Protein AF-A0A3B9L8N8-F1 (afdb_monomer)

Sequence (41 aa):
AISKNPYLTFYLANAKAGDQVLVTWVDNQGMTGQGEVQVKI

Secondary structure (DSSP, 8-state):
---SS---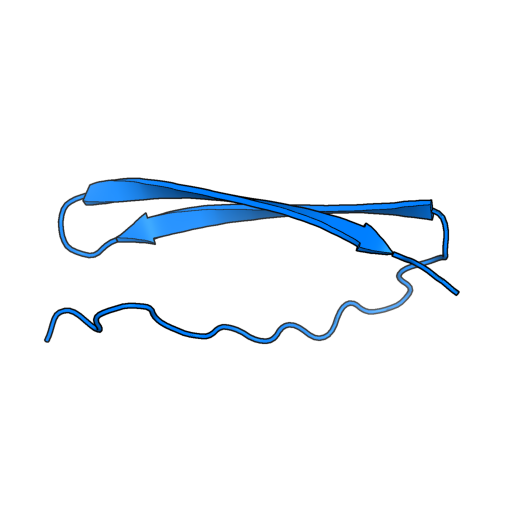----TT--TT-EEEEEEE-TTS-EEEEEEEPP-

Radius of gyration: 12.84 Å; Cα contacts (8 Å, |Δi|>4): 39; chains: 1; bounding box: 21×22×33 Å

Structure (mmCIF, N/CA/C/O backbone):
data_AF-A0A3B9L8N8-F1
#
_entry.id   AF-A0A3B9L8N8-F1
#
loop_
_atom_site.group_PDB
_atom_site.id
_atom_site.type_symbol
_atom_site.label_atom_id
_atom_site.label_alt_id
_atom_site.label_comp_id
_atom_site.label_asym_id
_atom_site.label_entity_id
_atom_site.label_seq_id
_atom_site.pdbx_PDB_ins_code
_atom_site.Cartn_x
_atom_site.Cartn_y
_atom_site.Cartn_z
_atom_site.occupancy
_atom_site.B_iso_or_equiv
_atom_site.auth_seq_id
_atom_site.auth_comp_id
_atom_site.auth_asym_id
_atom_site.auth_atom_id
_atom_site.pdbx_PDB_model_num
ATOM 1 N N . ALA A 1 1 ? 9.304 -12.779 -15.687 1.00 6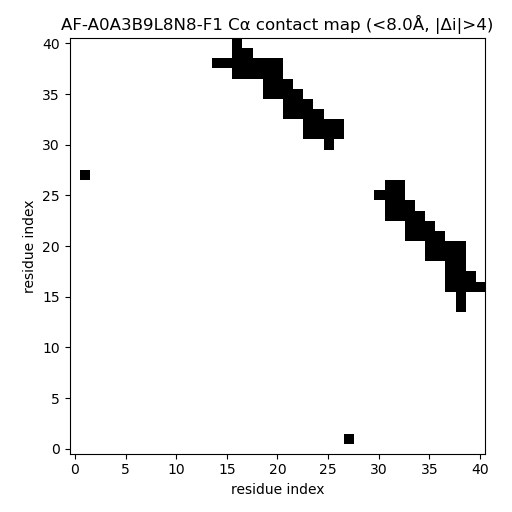7.50 1 ALA A N 1
ATOM 2 C CA . ALA A 1 1 ? 7.830 -12.794 -15.585 1.00 67.50 1 ALA A CA 1
ATOM 3 C C . ALA A 1 1 ? 7.355 -11.388 -15.228 1.00 67.50 1 ALA A C 1
ATOM 5 O O . ALA A 1 1 ? 7.990 -10.767 -14.386 1.00 67.50 1 ALA A O 1
ATOM 6 N N . ILE A 1 2 ? 6.310 -10.874 -15.886 1.00 65.50 2 ILE A N 1
ATOM 7 C CA . ILE A 1 2 ? 5.593 -9.656 -15.467 1.00 65.50 2 ILE A CA 1
ATOM 8 C C . ILE A 1 2 ? 4.321 -10.151 -14.776 1.00 65.50 2 ILE A C 1
ATOM 10 O O . ILE A 1 2 ? 3.480 -10.767 -15.433 1.00 65.50 2 ILE A O 1
ATOM 14 N N . SER A 1 3 ? 4.196 -9.954 -13.465 1.00 70.50 3 SER A N 1
ATOM 15 C CA . SER A 1 3 ? 2.961 -10.304 -12.758 1.00 70.50 3 SER A CA 1
ATOM 16 C C . SER A 1 3 ? 1.885 -9.291 -13.132 1.00 70.50 3 SER A C 1
ATOM 18 O O . SER A 1 3 ? 2.027 -8.107 -12.841 1.00 70.50 3 SER A O 1
ATOM 20 N N . LYS A 1 4 ? 0.814 -9.740 -13.792 1.00 74.56 4 LYS A N 1
ATOM 21 C CA . LYS A 1 4 ? -0.368 -8.899 -14.013 1.00 74.56 4 LYS A CA 1
ATOM 22 C C . LYS A 1 4 ? -1.079 -8.713 -12.672 1.00 74.56 4 LYS A C 1
ATOM 24 O O . LYS A 1 4 ? -1.392 -9.709 -12.028 1.00 74.56 4 LYS A O 1
ATOM 29 N N . ASN A 1 5 ? -1.337 -7.464 -12.285 1.00 76.12 5 ASN A N 1
ATOM 30 C CA . ASN A 1 5 ? -2.048 -7.084 -11.056 1.00 76.12 5 ASN A CA 1
ATOM 31 C C . ASN A 1 5 ? -1.461 -7.726 -9.780 1.00 76.12 5 ASN A C 1
ATOM 33 O O . ASN A 1 5 ? -2.147 -8.509 -9.119 1.00 76.12 5 ASN A O 1
ATOM 37 N N . PRO A 1 6 ? -0.190 -7.446 -9.436 1.00 79.00 6 PRO A N 1
ATOM 38 C CA . PRO A 1 6 ? 0.406 -7.993 -8.226 1.00 79.00 6 PRO A CA 1
ATOM 39 C C . PRO A 1 6 ? -0.354 -7.497 -6.990 1.00 79.00 6 PRO A C 1
ATOM 41 O O . PRO A 1 6 ? -0.644 -6.309 -6.863 1.00 79.00 6 PRO A O 1
ATOM 44 N N . TYR A 1 7 ? -0.658 -8.415 -6.075 1.00 85.88 7 TYR A N 1
ATOM 45 C CA . TYR A 1 7 ? -1.246 -8.085 -4.781 1.00 85.88 7 TYR A CA 1
ATOM 46 C C . TYR A 1 7 ? -0.147 -8.041 -3.720 1.00 85.88 7 TYR A C 1
ATOM 48 O O . TYR A 1 7 ? 0.625 -8.991 -3.584 1.00 85.88 7 TYR A O 1
ATOM 56 N N . LEU A 1 8 ? -0.069 -6.931 -2.987 1.00 85.81 8 LEU A N 1
ATOM 57 C CA . LEU A 1 8 ? 0.930 -6.688 -1.951 1.00 85.81 8 LEU A CA 1
ATOM 58 C C . LEU A 1 8 ? 0.218 -6.448 -0.619 1.00 85.81 8 LEU A C 1
ATOM 60 O O . LEU A 1 8 ? -0.748 -5.688 -0.553 1.00 85.81 8 LEU A O 1
ATOM 64 N N . THR A 1 9 ? 0.711 -7.072 0.448 1.00 90.50 9 THR A N 1
ATOM 65 C CA . THR A 1 9 ? 0.224 -6.858 1.815 1.00 90.50 9 THR A CA 1
ATOM 66 C C . THR A 1 9 ? 1.386 -6.421 2.688 1.00 90.50 9 THR A C 1
ATOM 68 O O . THR A 1 9 ? 2.444 -7.048 2.675 1.00 90.50 9 THR A O 1
ATOM 71 N N . PHE A 1 10 ? 1.177 -5.358 3.460 1.00 89.25 10 PHE A N 1
ATOM 72 C CA . PHE A 1 10 ? 2.169 -4.804 4.372 1.00 89.25 10 PHE A CA 1
ATOM 73 C C . PHE A 1 10 ? 1.610 -4.797 5.790 1.00 89.25 10 PHE A C 1
ATOM 75 O O . PHE A 1 10 ? 0.449 -4.450 6.002 1.00 89.25 10 PHE A O 1
ATOM 82 N N . TYR A 1 11 ? 2.455 -5.135 6.760 1.00 92.00 11 TYR A N 1
ATOM 83 C CA . TYR A 1 11 ? 2.171 -4.911 8.172 1.00 92.00 11 TYR A CA 1
ATOM 84 C C . TYR A 1 11 ? 2.850 -3.613 8.596 1.00 92.00 11 TYR A C 1
ATOM 86 O O . TYR A 1 11 ? 4.073 -3.495 8.521 1.00 92.00 11 TYR A O 1
ATOM 94 N N . LEU A 1 12 ? 2.056 -2.638 9.028 1.00 91.56 12 LEU A N 1
ATOM 95 C CA . LEU A 1 12 ? 2.550 -1.350 9.504 1.00 91.56 12 LEU A CA 1
ATOM 96 C C . LEU A 1 12 ? 2.532 -1.348 11.031 1.00 91.56 12 LEU A C 1
ATOM 98 O O . LEU A 1 12 ? 1.471 -1.405 11.651 1.00 91.56 12 LEU A O 1
ATOM 102 N N . ALA A 1 13 ? 3.713 -1.295 11.644 1.00 94.25 13 ALA A N 1
ATOM 103 C CA . ALA A 1 13 ? 3.820 -1.183 13.092 1.00 94.25 13 ALA A CA 1
ATOM 104 C C . ALA A 1 13 ? 3.359 0.209 13.551 1.00 94.25 13 ALA A C 1
ATOM 106 O O . ALA A 1 13 ? 3.790 1.219 13.000 1.00 94.25 13 ALA A O 1
ATOM 107 N N . ASN A 1 14 ? 2.531 0.253 14.598 1.00 92.88 14 ASN A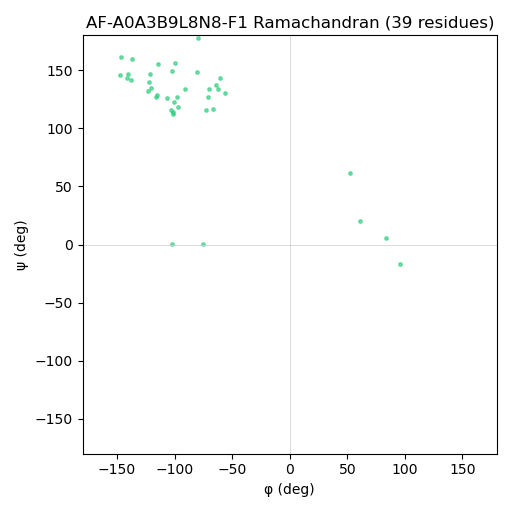 N 1
ATOM 108 C CA . ASN A 1 14 ? 2.075 1.483 15.258 1.00 92.88 14 ASN A CA 1
ATOM 109 C C . ASN A 1 14 ? 1.272 2.465 14.380 1.00 92.88 14 ASN A C 1
ATOM 111 O O . ASN A 1 14 ? 1.168 3.635 14.750 1.00 92.88 14 ASN A O 1
ATOM 115 N N . ALA A 1 15 ? 0.694 2.013 13.261 1.00 94.31 15 ALA A N 1
ATOM 116 C CA . ALA A 1 15 ? -0.237 2.824 12.477 1.00 94.31 15 ALA A CA 1
ATOM 117 C C . ALA A 1 15 ? -1.496 3.143 13.299 1.00 94.31 15 ALA A C 1
ATOM 119 O O . ALA A 1 15 ? -2.032 2.279 14.001 1.00 94.31 15 ALA A O 1
ATOM 120 N N . LYS A 1 16 ? -1.963 4.386 13.223 1.00 95.06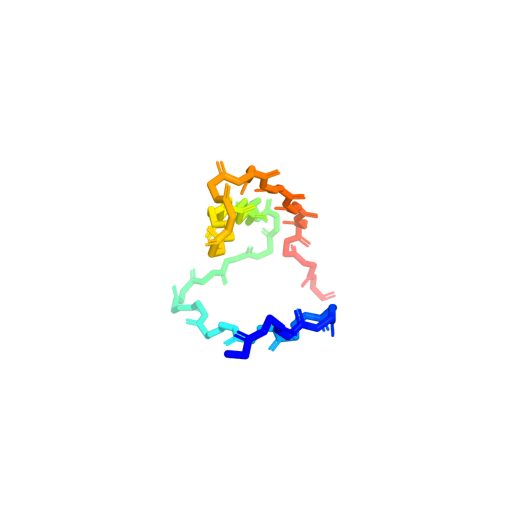 16 LYS A N 1
ATOM 121 C CA . LYS A 1 16 ? -3.109 4.897 13.977 1.00 95.06 16 LYS A CA 1
ATOM 122 C C . LYS A 1 16 ? -4.250 5.251 13.038 1.00 95.06 16 LYS A C 1
ATOM 124 O O . LYS A 1 16 ? -4.046 5.567 11.869 1.00 95.06 16 LYS A O 1
ATOM 129 N N . ALA A 1 17 ? -5.467 5.231 13.573 1.00 96.00 17 ALA A N 1
ATOM 130 C CA . ALA A 1 17 ? -6.631 5.715 12.848 1.00 96.00 17 ALA A CA 1
ATOM 131 C C . ALA A 1 17 ? -6.421 7.167 12.394 1.00 96.00 17 ALA A C 1
ATOM 133 O O . ALA A 1 17 ? -6.035 8.024 13.191 1.00 96.00 17 ALA A O 1
ATOM 134 N N . GLY A 1 18 ? -6.688 7.425 11.117 1.00 95.69 18 GLY A N 1
ATOM 135 C CA . GLY A 1 18 ? -6.469 8.715 10.472 1.00 95.69 18 GLY A CA 1
ATOM 136 C C . GLY A 1 18 ? -5.144 8.837 9.719 1.00 95.69 18 GLY A C 1
ATOM 137 O O . GLY A 1 18 ? -5.062 9.711 8.855 1.00 95.69 18 GLY A O 1
ATOM 138 N N . ASP A 1 19 ? -4.159 7.963 9.965 1.00 96.75 19 ASP A N 1
ATOM 139 C CA . ASP A 1 19 ? -2.903 7.957 9.207 1.00 96.75 19 ASP A CA 1
ATOM 140 C C . ASP A 1 19 ? -3.173 7.711 7.716 1.00 96.75 19 ASP A C 1
ATOM 142 O O . ASP A 1 19 ? -4.042 6.919 7.340 1.00 96.75 19 ASP A O 1
ATOM 146 N N . GLN A 1 20 ? -2.403 8.374 6.857 1.00 96.50 20 GLN A N 1
ATOM 147 C CA . GLN A 1 20 ? -2.452 8.194 5.409 1.00 96.50 20 GLN A CA 1
ATOM 148 C C . GLN A 1 20 ? -1.293 7.295 4.981 1.00 96.50 20 GLN A C 1
ATOM 150 O O . GLN A 1 20 ?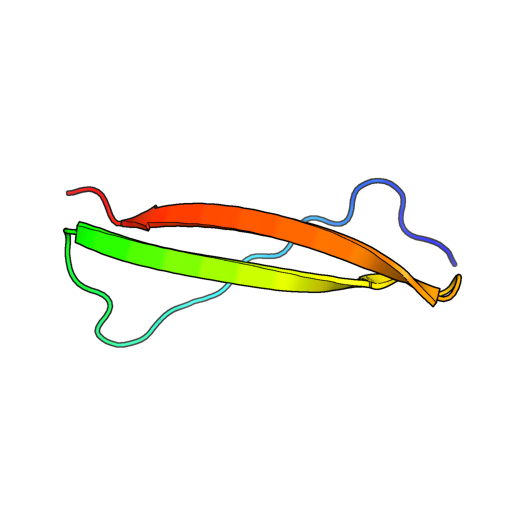 -0.126 7.589 5.238 1.00 96.50 20 GLN A O 1
ATOM 155 N N . VAL A 1 21 ? -1.619 6.190 4.319 1.00 95.06 21 VAL A N 1
ATOM 156 C CA . VAL A 1 21 ? -0.649 5.245 3.770 1.00 95.06 21 VAL A CA 1
ATOM 157 C C . VAL A 1 21 ? -0.567 5.467 2.270 1.00 95.06 21 VAL A C 1
ATOM 159 O O . VAL A 1 21 ? -1.531 5.224 1.546 1.00 95.06 21 VAL A O 1
ATOM 162 N N . LEU A 1 22 ? 0.605 5.902 1.817 1.00 95.88 22 LEU A N 1
ATOM 163 C CA . LEU A 1 22 ? 0.952 6.075 0.414 1.00 95.88 22 LEU A CA 1
ATOM 164 C C . LEU A 1 22 ? 1.923 4.971 -0.011 1.00 95.88 22 LEU A C 1
ATOM 166 O O . LEU A 1 22 ? 2.980 4.804 0.595 1.00 95.88 22 LEU A O 1
ATOM 170 N N . VAL A 1 23 ? 1.591 4.251 -1.078 1.00 93.88 23 VAL A N 1
ATOM 171 C CA . VAL A 1 23 ? 2.475 3.267 -1.707 1.00 93.88 23 VAL A CA 1
ATOM 172 C C . VAL A 1 23 ? 2.790 3.735 -3.117 1.00 93.88 23 VAL A C 1
ATOM 174 O O . VAL A 1 23 ? 1.879 3.988 -3.901 1.00 93.88 23 VAL A O 1
ATOM 177 N N . THR A 1 24 ? 4.074 3.813 -3.450 1.00 94.56 24 THR A N 1
ATOM 178 C CA . THR A 1 24 ? 4.559 4.032 -4.814 1.00 94.56 24 THR A CA 1
ATOM 179 C C . THR A 1 24 ? 5.457 2.875 -5.223 1.00 94.56 24 THR A C 1
ATOM 181 O O . THR A 1 24 ? 6.139 2.273 -4.392 1.00 94.56 24 THR A O 1
ATOM 184 N N . TRP A 1 25 ? 5.440 2.520 -6.502 1.00 90.81 25 TRP A N 1
ATOM 185 C CA . TRP A 1 25 ? 6.289 1.452 -7.022 1.00 90.81 25 TRP A CA 1
ATOM 186 C C . TRP A 1 25 ? 6.733 1.735 -8.449 1.00 90.81 25 TRP A C 1
ATOM 188 O O . TRP A 1 25 ? 6.119 2.532 -9.157 1.00 90.81 25 TRP A O 1
ATOM 198 N N . VAL A 1 26 ? 7.796 1.041 -8.851 1.00 91.62 26 VAL A N 1
ATOM 199 C CA . VAL A 1 26 ? 8.270 0.944 -10.231 1.00 91.62 26 VAL A CA 1
ATOM 200 C C . VAL A 1 26 ? 8.123 -0.515 -10.649 1.00 91.62 26 VAL A C 1
ATOM 202 O O . VAL A 1 26 ? 8.551 -1.409 -9.916 1.0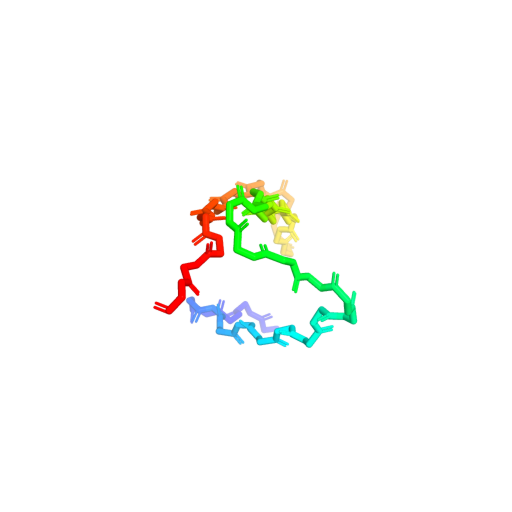0 91.62 26 VAL A O 1
ATOM 205 N N . ASP A 1 27 ? 7.482 -0.777 -11.781 1.00 88.56 27 ASP A N 1
ATOM 206 C CA . ASP A 1 27 ? 7.382 -2.128 -12.320 1.00 88.56 27 ASP A CA 1
ATOM 207 C C . ASP A 1 27 ? 8.668 -2.552 -13.050 1.00 88.56 27 ASP A C 1
ATOM 209 O O . ASP A 1 27 ? 9.637 -1.803 -13.184 1.00 88.56 27 ASP A O 1
ATOM 213 N N . ASN A 1 28 ? 8.698 -3.787 -13.542 1.00 88.38 28 ASN A N 1
ATOM 214 C CA . ASN A 1 28 ? 9.854 -4.306 -14.272 1.00 88.38 28 ASN A CA 1
ATOM 215 C C . ASN A 1 28 ? 9.988 -3.773 -15.713 1.00 88.38 28 ASN A C 1
ATOM 217 O O . ASN A 1 28 ? 10.917 -4.174 -16.413 1.00 88.38 28 ASN A O 1
ATOM 221 N N . GLN A 1 29 ? 9.083 -2.900 -16.155 1.00 89.62 29 GLN A N 1
ATOM 222 C CA . GLN A 1 29 ? 9.168 -2.134 -17.397 1.00 89.62 29 GLN A CA 1
ATOM 223 C C . GLN A 1 29 ? 9.588 -0.675 -17.139 1.00 89.62 29 GLN A C 1
ATOM 225 O O . GLN A 1 29 ? 9.736 0.091 -18.089 1.00 89.62 29 GLN A O 1
ATOM 230 N N . GLY A 1 30 ? 9.817 -0.291 -15.877 1.00 91.62 30 GLY A N 1
ATOM 231 C CA . GLY A 1 30 ? 10.194 1.064 -15.483 1.00 91.62 30 GLY A CA 1
ATOM 232 C C . GLY A 1 30 ? 9.012 2.024 -15.319 1.00 91.62 30 GLY A C 1
ATOM 233 O O . GLY A 1 30 ? 9.236 3.211 -15.090 1.00 91.62 30 GLY A O 1
ATOM 234 N N . MET A 1 31 ? 7.768 1.549 -15.429 1.00 90.88 31 MET A N 1
ATOM 235 C CA . MET A 1 31 ? 6.579 2.378 -15.221 1.00 90.88 31 ME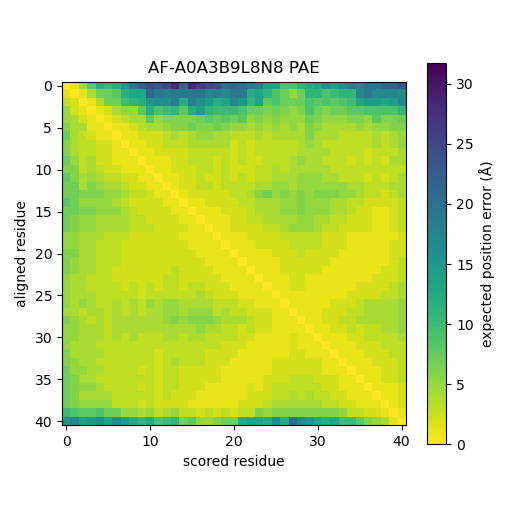T A CA 1
ATOM 236 C C . MET A 1 31 ? 6.285 2.530 -13.733 1.00 90.88 31 M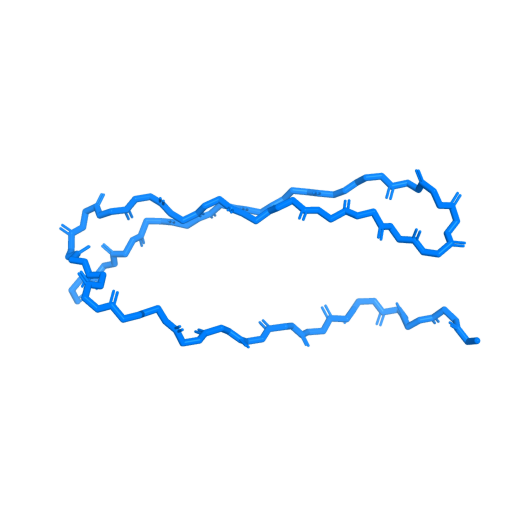ET A C 1
ATOM 238 O O . MET A 1 31 ? 6.542 1.622 -12.943 1.00 90.88 31 MET A O 1
ATOM 242 N N . THR A 1 32 ? 5.722 3.673 -13.348 1.00 92.88 32 THR A N 1
ATOM 243 C CA . THR A 1 32 ? 5.397 3.967 -11.952 1.00 92.88 32 THR A CA 1
ATOM 244 C C . THR A 1 32 ? 3.911 3.786 -11.662 1.00 92.88 32 THR A C 1
ATOM 246 O O . THR A 1 32 ? 3.056 3.986 -12.524 1.00 92.88 32 THR A O 1
ATOM 249 N N . GLY A 1 33 ? 3.596 3.411 -10.426 1.00 90.25 33 GLY A N 1
ATOM 250 C CA . GLY A 1 33 ? 2.233 3.346 -9.912 1.00 90.25 33 GLY A CA 1
ATOM 251 C C . GLY A 1 33 ? 2.144 3.909 -8.500 1.00 90.25 33 GLY A C 1
ATOM 252 O O . GLY A 1 33 ? 3.151 4.010 -7.796 1.00 90.25 33 GLY A O 1
ATOM 253 N N . GLN A 1 34 ? 0.930 4.290 -8.107 1.00 94.00 34 GLN A N 1
ATOM 254 C CA . GLN A 1 34 ? 0.631 4.850 -6.796 1.00 94.00 34 GLN A CA 1
ATOM 255 C C . GLN A 1 34 ? -0.710 4.319 -6.280 1.00 94.00 34 GLN A C 1
ATOM 257 O O . GLN A 1 34 ? -1.662 4.164 -7.044 1.00 94.00 34 GLN A O 1
ATOM 262 N N . GLY A 1 35 ? -0.788 4.076 -4.975 1.00 92.44 35 GLY A N 1
ATOM 263 C CA . GLY A 1 35 ? -2.017 3.773 -4.253 1.00 92.44 35 GLY A CA 1
ATOM 264 C C . GLY A 1 35 ? -2.024 4.470 -2.898 1.00 92.44 35 GLY A C 1
ATOM 265 O O . GLY A 1 35 ? -0.974 4.647 -2.281 1.00 92.44 35 GLY A O 1
ATOM 266 N N . GLU A 1 36 ? -3.204 4.870 -2.441 1.00 95.31 36 GLU A N 1
ATOM 267 C CA . GLU A 1 36 ? -3.368 5.601 -1.191 1.00 95.31 36 GLU A CA 1
ATOM 268 C C . GLU A 1 36 ? -4.573 5.078 -0.411 1.00 95.31 36 GLU A C 1
ATOM 270 O O . GLU A 1 36 ? -5.613 4.758 -0.991 1.00 95.31 36 GLU A O 1
ATOM 275 N N . VAL A 1 37 ? -4.437 5.001 0.911 1.00 95.31 37 VAL A N 1
ATOM 276 C CA . VAL A 1 37 ? -5.539 4.675 1.813 1.00 95.31 37 VAL A CA 1
ATOM 277 C C . VAL A 1 37 ? -5.381 5.391 3.150 1.00 95.31 37 VAL A C 1
ATOM 279 O O . VAL A 1 37 ? -4.272 5.555 3.651 1.00 95.31 37 VAL A O 1
ATOM 282 N N . GLN A 1 38 ? -6.502 5.782 3.752 1.00 96.62 38 GLN A N 1
ATOM 283 C CA . GLN A 1 38 ? -6.532 6.228 5.141 1.00 96.62 38 GLN A CA 1
ATOM 284 C C . GLN A 1 38 ? -6.798 5.037 6.063 1.00 96.62 38 GLN A C 1
ATOM 286 O O . GLN A 1 38 ? -7.722 4.257 5.816 1.00 96.62 38 GLN A O 1
ATOM 291 N N . VAL A 1 39 ? -6.026 4.914 7.140 1.00 94.94 39 VAL A N 1
ATOM 292 C CA . VAL A 1 39 ? -6.249 3.910 8.183 1.00 94.94 39 VAL A CA 1
ATOM 293 C C . VAL A 1 39 ? -7.561 4.229 8.894 1.00 94.94 39 VAL A C 1
ATOM 295 O O . VAL A 1 39 ? -7.710 5.284 9.516 1.00 94.94 39 VAL A O 1
ATOM 298 N N . LYS A 1 40 ? -8.527 3.318 8.781 1.00 89.88 40 LYS A N 1
ATOM 299 C CA . LYS A 1 40 ? -9.837 3.417 9.434 1.00 89.88 40 LYS A CA 1
ATOM 300 C C . LYS A 1 40 ? -9.865 2.563 10.703 1.00 89.88 40 LYS A C 1
ATOM 302 O O . LYS A 1 40 ? -9.072 1.631 10.827 1.00 89.88 40 LYS A O 1
ATOM 307 N N . ILE A 1 41 ? -10.756 2.928 11.625 1.00 74.94 41 ILE A N 1
ATOM 308 C CA . ILE A 1 41 ? -11.112 2.136 12.816 1.00 74.94 41 ILE A CA 1
ATOM 309 C C . ILE A 1 41 ? -11.984 0.957 12.383 1.00 74.94 41 ILE A C 1
ATOM 311 O O . ILE A 1 41 ? -12.828 1.178 11.482 1.00 74.94 41 ILE A O 1
#

Foldseek 3Di:
DFDDPDDDDDDDPPDDQQDKDKDWDAGPVRDIDIDIDGDHD

pLDDT: mean 89.2, std 8.22, range [65.5, 96.75]

Mean predicted aligned error: 3.94 Å

Solvent-accessible surface area (backbone atoms only — not comparable to full-atom values): 2989 Å² total; per-residue (Å²): 138,84,75,80,84,76,85,84,87,82,89,71,85,89,73,49,72,69,41,75,48,77,48,74,50,67,51,100,84,70,50,74,52,76,51,75,48,66,42,70,129

Nearest PDB structures (foldseek):
  5lnl-assembly2_F  TM=5.406E-01  e=8.3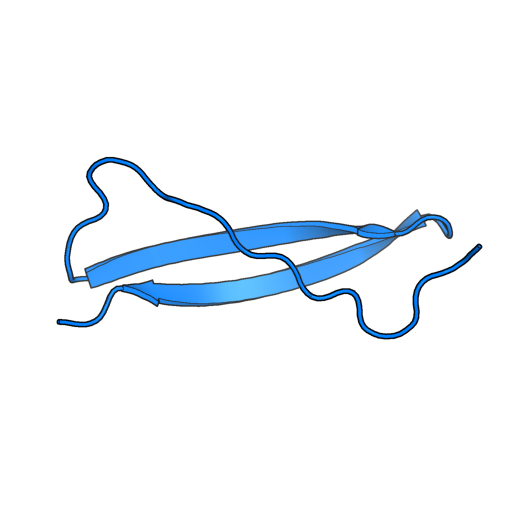81E+00  Haemophilus influenzae
  5lnl-assembly2_E  TM=5.378E-01  e=7.895E+00  Haemophilus influenzae